Protein AF-A0A0G1LVA5-F1 (afdb_monomer_lite)

pLDDT: mean 71.62, std 15.78, range [38.12, 91.31]

Secondary structure (DSSP, 8-state):
----EEEHHHHHHHHT--HHHHHHHHHTTSS--EEPTTT--EEEEHHHHHHHHSS----SSHHHHTSSSS--------S------S--HHHHHHHHHHHHHHHHHHHHHHH-----HHHHHHHHHHHHHHHHHHHHTT-----

Radius of gyration: 26.74 Å; chains: 1; bounding box: 54×27×77 Å

Sequence (143 aa):
MSNKIYNVKQAAKILGLSTNTTYKYLNEGRIKAARGDIRGTFIIPAKSLETFLGSKLPDDTLIESELSNHDEASFKDSAIVIDTSSPTLATKVTRILITISLLIIIADIVLTQNFSPIAQLARITLIAILLLISYQFGGFIKR

Structure (mmCIF, N/CA/C/O backbone):
data_AF-A0A0G1LVA5-F1
#
_entry.id   AF-A0A0G1LVA5-F1
#
loop_
_atom_site.group_PDB
_atom_site.id
_atom_site.type_symbol
_atom_site.label_atom_id
_atom_site.label_alt_id
_atom_site.label_comp_id
_atom_site.label_asym_id
_atom_site.label_entity_id
_atom_site.label_seq_id
_atom_site.pdbx_PDB_ins_code
_atom_site.Cartn_x
_atom_site.Cartn_y
_atom_site.Cartn_z
_atom_site.occupancy
_atom_site.B_iso_or_equiv
_atom_site.auth_seq_id
_atom_site.auth_comp_id
_atom_site.auth_asym_id
_atom_site.auth_atom_id
_atom_site.pdbx_PDB_model_num
ATOM 1 N N . MET A 1 1 ? 9.329 -18.091 -27.179 1.00 49.81 1 MET A N 1
ATOM 2 C CA . MET A 1 1 ? 9.323 -16.617 -27.068 1.00 49.81 1 MET A CA 1
ATOM 3 C C . MET A 1 1 ? 9.326 -16.287 -25.594 1.00 49.81 1 MET A C 1
ATOM 5 O O . MET A 1 1 ? 8.392 -16.675 -24.901 1.00 49.81 1 MET A O 1
ATOM 9 N N . SER A 1 2 ? 10.410 -15.700 -25.101 1.00 54.28 2 SER A N 1
ATOM 10 C CA . SER A 1 2 ? 10.558 -15.367 -23.690 1.00 54.28 2 SER A CA 1
ATOM 11 C C . SER A 1 2 ? 9.529 -14.284 -23.325 1.00 54.28 2 SER A C 1
ATOM 13 O O . SER A 1 2 ? 9.500 -13.206 -23.914 1.00 54.28 2 SER A O 1
ATOM 15 N N . ASN A 1 3 ? 8.623 -14.572 -22.382 1.00 68.44 3 ASN A N 1
ATOM 16 C CA . ASN A 1 3 ? 7.635 -13.597 -21.897 1.00 68.44 3 ASN A CA 1
ATOM 17 C C . ASN A 1 3 ? 8.287 -12.661 -20.865 1.00 68.44 3 ASN A C 1
ATOM 19 O O . ASN A 1 3 ? 7.829 -12.538 -19.730 1.00 68.44 3 ASN A O 1
ATOM 23 N N . LYS A 1 4 ? 9.436 -12.088 -21.240 1.00 80.50 4 LYS A N 1
ATOM 24 C CA . LYS A 1 4 ? 10.205 -11.178 -20.396 1.00 80.50 4 LYS A CA 1
ATOM 25 C C . LYS A 1 4 ? 9.548 -9.804 -20.422 1.00 80.50 4 LYS A C 1
ATOM 27 O O . LYS A 1 4 ? 9.076 -9.324 -21.457 1.00 80.50 4 LYS A O 1
ATOM 32 N N . ILE A 1 5 ? 9.519 -9.187 -19.252 1.00 85.50 5 ILE A N 1
ATOM 33 C CA . ILE A 1 5 ? 8.902 -7.894 -19.008 1.00 85.50 5 ILE A CA 1
ATOM 34 C C . ILE A 1 5 ? 9.979 -6.971 -18.451 1.00 85.50 5 ILE A C 1
ATOM 36 O O . ILE A 1 5 ? 10.723 -7.361 -17.554 1.00 85.50 5 ILE A O 1
ATOM 40 N N . TYR A 1 6 ? 10.037 -5.751 -18.974 1.00 85.56 6 TYR A N 1
ATOM 41 C CA . TYR A 1 6 ? 11.035 -4.756 -18.610 1.00 85.56 6 TYR A CA 1
ATOM 42 C C . TYR A 1 6 ? 10.382 -3.508 -18.017 1.00 85.56 6 TYR A C 1
ATOM 44 O O . TYR A 1 6 ? 9.315 -3.065 -18.455 1.00 85.56 6 TYR A O 1
ATOM 52 N N . ASN A 1 7 ? 11.063 -2.910 -17.040 1.00 88.88 7 ASN A N 1
ATOM 53 C CA . ASN A 1 7 ? 10.771 -1.557 -16.566 1.00 88.88 7 ASN A CA 1
ATOM 54 C C . ASN A 1 7 ? 11.401 -0.516 -17.515 1.00 88.88 7 ASN A C 1
ATOM 56 O O . ASN A 1 7 ? 12.338 -0.815 -18.255 1.00 88.88 7 ASN A O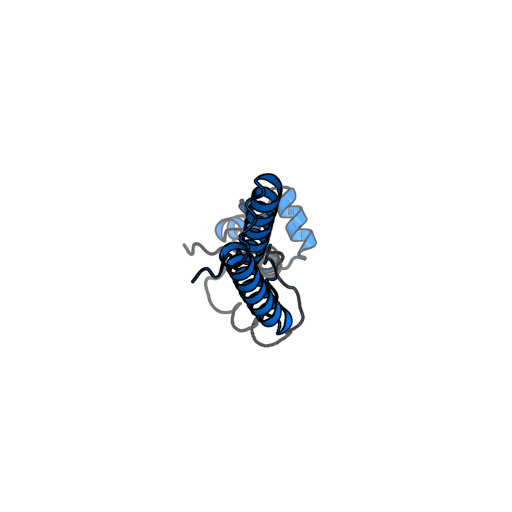 1
ATOM 60 N N . VAL A 1 8 ? 10.951 0.736 -17.445 1.00 88.25 8 VAL A N 1
ATOM 61 C CA . VAL A 1 8 ? 11.444 1.875 -18.237 1.00 88.25 8 VAL A CA 1
ATOM 62 C C . VAL A 1 8 ? 12.962 2.019 -18.162 1.00 88.25 8 VAL A C 1
ATOM 64 O O . VAL A 1 8 ? 13.595 2.254 -19.183 1.00 88.25 8 VAL A O 1
ATOM 67 N N . LYS A 1 9 ? 13.569 1.838 -16.981 1.00 88.00 9 LYS A N 1
ATOM 68 C CA . LYS A 1 9 ? 15.033 1.903 -16.824 1.00 88.00 9 LYS A CA 1
ATOM 69 C C . LYS A 1 9 ? 15.755 0.809 -17.614 1.00 88.00 9 LYS A C 1
ATOM 71 O O . LYS A 1 9 ? 16.758 1.078 -18.265 1.00 88.00 9 LYS A O 1
ATOM 76 N N . GLN A 1 10 ? 15.231 -0.413 -17.571 1.00 86.44 10 GLN A N 1
ATOM 77 C CA . GLN A 1 10 ? 15.807 -1.552 -18.284 1.00 86.44 10 GLN A CA 1
ATOM 78 C C . GLN A 1 10 ? 15.613 -1.397 -19.794 1.00 86.44 10 GLN A C 1
ATOM 80 O O . GLN A 1 10 ? 16.558 -1.570 -20.554 1.00 86.44 10 GLN A O 1
ATOM 85 N N . ALA A 1 11 ? 14.419 -0.982 -20.222 1.00 86.62 11 ALA A N 1
ATOM 86 C CA . ALA A 1 11 ? 14.133 -0.674 -21.616 1.00 86.62 11 ALA A CA 1
ATOM 87 C C . ALA A 1 11 ? 15.030 0.450 -22.155 1.00 86.62 11 ALA A C 1
ATOM 89 O O . ALA A 1 11 ? 15.578 0.314 -23.240 1.00 86.62 11 ALA A O 1
ATOM 90 N N . ALA A 1 12 ? 15.242 1.521 -21.386 1.00 88.62 12 ALA A N 1
ATOM 91 C CA . ALA A 1 12 ? 16.134 2.616 -21.761 1.00 88.62 12 ALA A CA 1
ATOM 92 C C . ALA A 1 12 ? 17.572 2.125 -22.001 1.00 88.62 12 ALA A C 1
ATOM 94 O O . ALA A 1 12 ? 18.178 2.475 -23.012 1.00 88.62 12 ALA A O 1
ATOM 95 N N . LYS A 1 13 ? 18.078 1.245 -21.123 1.00 87.88 13 LYS A N 1
ATOM 96 C CA . LYS A 1 13 ? 19.404 0.624 -21.266 1.00 87.88 13 LYS A CA 1
ATOM 97 C C . LYS A 1 13 ? 19.495 -0.243 -22.525 1.00 87.88 13 LYS A C 1
ATOM 99 O O . LYS A 1 13 ? 20.464 -0.125 -23.263 1.00 87.88 13 LYS A O 1
ATOM 104 N N . ILE A 1 14 ? 18.476 -1.061 -22.795 1.00 85.06 14 ILE A N 1
ATOM 105 C CA . ILE A 1 14 ? 18.409 -1.915 -23.995 1.00 85.06 14 ILE A CA 1
ATOM 106 C C . ILE A 1 14 ? 18.359 -1.074 -25.278 1.00 85.06 14 ILE A C 1
ATOM 108 O O . ILE A 1 14 ? 18.988 -1.418 -26.272 1.00 85.06 14 ILE A O 1
ATOM 112 N N . LEU A 1 15 ? 17.613 0.030 -25.257 1.00 84.56 15 LEU A N 1
ATOM 113 C CA . LEU A 1 15 ? 17.449 0.919 -26.406 1.00 84.56 15 LEU A CA 1
ATOM 114 C C . LEU A 1 15 ? 18.636 1.876 -26.607 1.00 84.56 15 LEU A C 1
ATOM 116 O O . LEU A 1 15 ? 18.686 2.553 -27.630 1.00 84.56 15 LEU A O 1
ATOM 120 N N . GLY A 1 16 ? 19.558 1.979 -25.642 1.00 86.38 16 GLY A N 1
ATOM 121 C CA . GLY A 1 16 ? 20.644 2.964 -25.667 1.00 86.38 16 GLY A CA 1
ATOM 122 C C . GLY A 1 16 ? 20.156 4.413 -25.529 1.00 86.38 16 GLY A C 1
ATOM 123 O O . GLY A 1 16 ? 20.781 5.334 -26.049 1.00 86.38 16 GLY A O 1
ATOM 124 N N . LEU A 1 17 ? 19.019 4.628 -24.862 1.00 87.00 17 LEU A N 1
ATOM 125 C CA . LEU A 1 17 ? 18.369 5.933 -24.717 1.00 87.00 17 LEU A CA 1
ATOM 126 C C . LEU A 1 17 ? 18.340 6.383 -23.255 1.00 87.00 17 LEU A C 1
ATOM 128 O O . LEU A 1 17 ? 18.429 5.582 -22.327 1.00 87.00 17 LEU A O 1
ATOM 132 N N . SER A 1 18 ? 18.122 7.682 -23.031 1.00 89.25 18 SER A N 1
ATOM 133 C CA . SER A 1 18 ? 17.814 8.172 -21.686 1.00 89.25 18 SER A CA 1
ATOM 134 C C . SER A 1 18 ? 16.431 7.686 -21.226 1.00 89.25 18 SER A C 1
ATOM 136 O O . SER A 1 18 ? 15.515 7.462 -22.029 1.00 89.25 18 SER A O 1
ATOM 138 N N . THR A 1 19 ? 16.239 7.574 -19.911 1.00 89.69 19 THR A N 1
ATOM 139 C CA . THR A 1 19 ? 14.933 7.234 -19.320 1.00 89.69 19 THR A CA 1
ATOM 140 C C . THR A 1 19 ? 13.855 8.247 -19.703 1.00 89.69 19 THR A C 1
ATOM 142 O O . THR A 1 19 ? 12.730 7.855 -19.999 1.00 89.69 19 THR A O 1
ATOM 145 N N . ASN A 1 20 ? 14.200 9.535 -19.782 1.00 90.88 20 ASN A N 1
ATOM 146 C CA . ASN A 1 20 ? 13.281 10.602 -20.178 1.00 90.88 20 ASN A CA 1
ATOM 147 C C . ASN A 1 20 ? 12.827 10.454 -21.642 1.00 90.88 20 ASN A C 1
ATOM 149 O O . ASN A 1 20 ? 11.636 10.510 -21.948 1.00 90.88 20 ASN A O 1
ATOM 153 N N . THR A 1 21 ? 13.763 10.151 -22.546 1.00 88.88 21 THR A N 1
ATOM 154 C CA . THR A 1 21 ? 13.448 9.853 -23.953 1.00 88.88 21 THR A CA 1
ATOM 155 C C . THR A 1 21 ? 12.547 8.623 -24.070 1.00 88.88 21 THR A C 1
ATOM 157 O O . THR A 1 21 ? 11.600 8.611 -24.854 1.00 88.88 21 THR A O 1
ATOM 160 N N . THR A 1 22 ? 12.792 7.612 -23.236 1.00 89.00 22 THR A N 1
ATOM 161 C CA . THR A 1 22 ? 11.973 6.395 -23.196 1.00 89.00 22 THR A CA 1
ATOM 162 C C . THR A 1 22 ? 10.544 6.706 -22.735 1.00 89.00 22 THR A C 1
ATOM 164 O O . THR A 1 22 ? 9.594 6.276 -23.384 1.00 89.00 22 THR A O 1
ATOM 167 N N . TYR A 1 23 ? 10.360 7.528 -21.693 1.00 90.38 23 TYR A N 1
ATOM 168 C CA . TYR A 1 23 ? 9.031 8.008 -21.282 1.00 90.38 23 TYR A CA 1
ATOM 169 C C . TYR A 1 23 ? 8.306 8.759 -22.396 1.00 90.38 23 TYR A C 1
ATOM 171 O O . TYR A 1 23 ? 7.111 8.549 -22.594 1.00 90.38 23 TYR A O 1
ATOM 179 N N . LYS A 1 24 ? 9.019 9.602 -23.150 1.00 91.31 24 LYS A N 1
ATOM 180 C CA . LYS A 1 24 ? 8.442 10.318 -24.290 1.00 91.31 24 LYS A CA 1
ATOM 181 C C . LYS A 1 24 ? 7.897 9.349 -25.344 1.00 91.31 24 LYS A C 1
ATOM 183 O O . LYS A 1 24 ? 6.747 9.482 -25.744 1.00 91.31 24 LYS A O 1
ATOM 188 N N . TYR A 1 25 ? 8.661 8.326 -25.726 1.00 89.50 25 TYR A N 1
ATOM 189 C CA . TYR A 1 25 ? 8.209 7.329 -26.707 1.00 89.50 25 TYR A CA 1
ATOM 190 C C . TYR A 1 25 ? 7.070 6.434 -26.214 1.00 89.50 25 TYR A C 1
ATOM 192 O O . TYR A 1 25 ? 6.234 6.017 -27.018 1.00 89.50 25 TYR A O 1
ATOM 200 N N . LEU A 1 26 ? 7.005 6.169 -24.910 1.00 88.44 26 LEU A N 1
ATOM 201 C CA . LEU A 1 26 ? 5.889 5.453 -24.292 1.00 88.44 26 LEU A CA 1
ATOM 202 C C . LEU A 1 26 ? 4.613 6.305 -24.278 1.00 88.44 26 LEU A C 1
ATOM 204 O O . LEU A 1 26 ? 3.549 5.816 -24.647 1.00 88.44 26 LEU A O 1
ATOM 208 N N . ASN A 1 27 ? 4.722 7.585 -23.914 1.00 88.00 27 ASN A N 1
ATOM 209 C CA . ASN A 1 27 ? 3.594 8.521 -23.898 1.00 88.00 27 ASN A CA 1
ATOM 210 C C . ASN A 1 27 ? 3.063 8.819 -25.309 1.00 88.00 27 ASN A C 1
ATOM 212 O O . ASN A 1 27 ? 1.859 8.958 -25.491 1.00 88.00 27 ASN A O 1
ATOM 216 N N . GLU A 1 28 ? 3.946 8.880 -26.309 1.00 88.69 28 GLU A N 1
ATOM 217 C CA . GLU A 1 28 ? 3.581 9.026 -27.727 1.00 88.69 28 GLU A CA 1
ATOM 218 C C . GLU A 1 28 ? 3.021 7.730 -28.345 1.00 88.69 28 GLU A C 1
ATOM 220 O O . GLU A 1 28 ? 2.617 7.727 -29.505 1.00 88.69 28 GLU A O 1
ATOM 225 N N . GLY A 1 29 ? 3.018 6.612 -27.608 1.00 84.12 29 GLY A N 1
ATOM 226 C CA . GLY A 1 29 ? 2.508 5.324 -28.084 1.00 84.12 29 GLY A CA 1
ATOM 227 C C . GLY A 1 29 ? 3.387 4.630 -29.130 1.00 84.12 29 GLY A C 1
ATOM 228 O O . GLY A 1 29 ? 2.965 3.632 -29.713 1.00 84.12 29 GLY A O 1
ATOM 229 N N . ARG A 1 30 ? 4.61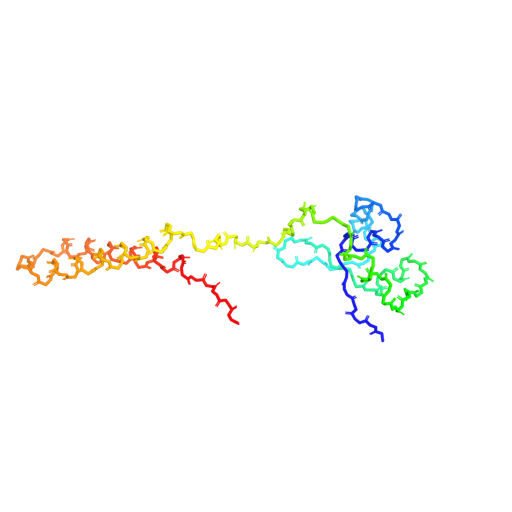7 5.114 -29.358 1.00 85.38 30 ARG A N 1
ATOM 230 C CA . ARG A 1 30 ? 5.580 4.489 -30.286 1.00 85.38 30 ARG A CA 1
ATOM 231 C C . ARG A 1 30 ? 6.054 3.127 -29.784 1.00 85.38 30 ARG A C 1
ATOM 233 O O . ARG A 1 30 ? 6.318 2.233 -30.581 1.00 85.38 30 ARG A O 1
ATOM 240 N N . ILE A 1 31 ? 6.144 2.972 -28.463 1.00 87.38 31 ILE A N 1
ATOM 241 C CA . ILE A 1 31 ? 6.438 1.702 -27.798 1.00 87.38 31 ILE A CA 1
ATOM 242 C C . ILE A 1 31 ? 5.178 1.270 -27.052 1.00 87.38 31 ILE A C 1
ATOM 244 O O . ILE A 1 31 ? 4.702 1.972 -26.160 1.00 87.38 31 ILE A O 1
ATOM 248 N N . LYS A 1 32 ? 4.635 0.100 -27.402 1.00 85.56 32 LYS A N 1
ATOM 249 C CA . LYS A 1 32 ? 3.451 -0.445 -26.729 1.00 85.56 32 LYS A CA 1
ATOM 250 C C . LYS A 1 32 ? 3.820 -0.910 -25.324 1.00 85.56 32 LYS A C 1
ATOM 252 O O . LYS A 1 32 ? 4.606 -1.843 -25.167 1.00 85.56 32 LYS A O 1
ATOM 257 N N . ALA A 1 33 ? 3.216 -0.305 -24.315 1.00 86.25 33 ALA A N 1
ATOM 258 C CA . ALA A 1 33 ? 3.407 -0.679 -22.924 1.00 86.25 33 ALA A CA 1
ATOM 259 C C . ALA A 1 33 ? 2.067 -0.744 -22.200 1.00 86.25 33 ALA A C 1
ATOM 261 O O . ALA A 1 33 ? 1.136 -0.005 -22.522 1.00 86.25 33 ALA A O 1
ATOM 262 N N . ALA A 1 34 ? 1.981 -1.633 -21.217 1.00 83.44 34 ALA A N 1
ATOM 263 C CA . ALA A 1 34 ? 0.861 -1.668 -20.295 1.00 83.44 34 ALA A CA 1
ATOM 264 C C . ALA A 1 34 ? 1.170 -0.742 -19.122 1.00 83.44 34 ALA A C 1
ATOM 266 O O . ALA A 1 34 ? 2.289 -0.718 -18.608 1.00 83.44 34 ALA A O 1
ATOM 267 N N . ARG A 1 35 ? 0.182 0.035 -18.692 1.00 79.81 35 ARG A N 1
ATOM 268 C CA . ARG A 1 35 ? 0.308 0.848 -17.490 1.00 79.81 35 ARG A CA 1
ATOM 269 C C . ARG A 1 35 ? -0.102 -0.017 -16.297 1.00 79.81 35 ARG A C 1
ATOM 271 O O . ARG A 1 35 ? -1.226 -0.500 -16.252 1.00 79.81 35 ARG A O 1
ATOM 278 N N . GLY A 1 36 ? 0.828 -0.261 -15.378 1.00 71.50 36 GLY A N 1
ATOM 279 C CA . GLY A 1 36 ? 0.582 -1.080 -14.194 1.00 71.50 36 GLY A CA 1
ATOM 280 C C . GLY A 1 36 ? -0.408 -0.415 -13.237 1.00 71.50 36 GLY A C 1
ATOM 281 O O . GLY A 1 36 ? -0.322 0.790 -12.987 1.00 71.50 36 GLY A O 1
ATOM 282 N N . ASP A 1 37 ? -1.298 -1.228 -12.670 1.00 56.44 37 ASP A N 1
ATOM 283 C CA . ASP A 1 37 ? -2.438 -0.814 -11.835 1.00 56.44 37 ASP A CA 1
ATOM 284 C C . ASP A 1 37 ? -2.029 -0.014 -10.585 1.00 56.44 37 ASP A C 1
ATOM 286 O O . ASP A 1 37 ? -2.758 0.837 -10.089 1.00 56.44 37 ASP A O 1
ATOM 290 N N . ILE A 1 38 ? -0.822 -0.260 -10.069 1.00 54.38 38 ILE A N 1
ATOM 291 C CA . ILE A 1 38 ? -0.466 0.140 -8.702 1.00 54.38 38 ILE A CA 1
ATOM 292 C C . ILE A 1 38 ? 0.155 1.546 -8.644 1.00 54.38 38 ILE A C 1
ATOM 294 O O . ILE A 1 38 ? 0.162 2.154 -7.579 1.00 54.38 38 ILE A O 1
ATOM 298 N N . ARG A 1 39 ? 0.664 2.102 -9.755 1.00 56.88 39 ARG A N 1
ATOM 299 C CA . ARG A 1 39 ? 1.266 3.459 -9.770 1.00 56.88 39 ARG A CA 1
ATOM 300 C C . ARG A 1 39 ? 1.399 4.113 -11.146 1.00 56.88 39 ARG A C 1
ATOM 302 O O . ARG A 1 39 ? 2.071 5.131 -11.287 1.00 56.88 39 ARG A O 1
ATOM 309 N N . GLY A 1 40 ? 0.796 3.535 -12.180 1.00 63.81 40 GLY A N 1
ATOM 310 C CA . GLY A 1 40 ? 0.951 4.051 -13.533 1.00 63.81 40 GLY A CA 1
ATOM 311 C C . GLY A 1 40 ? 2.323 3.770 -14.163 1.00 63.81 40 GLY A C 1
ATOM 312 O O . GLY A 1 40 ? 2.650 4.354 -15.196 1.00 63.81 40 GLY A O 1
ATOM 313 N N . THR A 1 41 ? 3.123 2.885 -13.560 1.00 76.50 41 THR A N 1
ATOM 314 C CA . THR A 1 41 ? 4.435 2.481 -14.079 1.00 76.50 41 THR A CA 1
ATOM 315 C C . THR A 1 41 ? 4.271 1.763 -15.414 1.00 76.50 41 THR A C 1
ATOM 317 O O . THR A 1 41 ? 3.424 0.879 -15.548 1.00 76.50 41 THR A O 1
ATOM 320 N N . PHE A 1 42 ? 5.081 2.132 -16.405 1.00 82.94 42 PHE A N 1
ATOM 321 C CA . PHE A 1 42 ? 5.072 1.466 -17.702 1.00 82.94 42 PHE A CA 1
ATOM 322 C C . PHE A 1 42 ? 5.760 0.106 -17.616 1.00 82.94 42 PHE A C 1
ATOM 324 O O . PHE A 1 42 ? 6.933 -0.001 -17.261 1.00 82.94 42 PHE A O 1
ATOM 331 N N . ILE A 1 43 ? 5.003 -0.918 -17.978 1.00 86.00 43 ILE A N 1
ATOM 332 C CA . ILE A 1 43 ? 5.423 -2.304 -18.082 1.00 86.00 43 ILE A CA 1
ATOM 333 C C . ILE A 1 43 ? 5.565 -2.615 -19.570 1.00 86.00 43 ILE A C 1
ATOM 335 O O . ILE A 1 43 ? 4.589 -2.555 -20.325 1.00 86.00 43 ILE A O 1
ATOM 339 N N . ILE A 1 44 ? 6.790 -2.909 -20.001 1.00 87.88 44 ILE A N 1
ATOM 340 C CA . ILE A 1 44 ? 7.129 -3.023 -21.420 1.00 87.88 44 ILE A CA 1
ATOM 341 C C . ILE A 1 44 ? 7.464 -4.487 -21.723 1.00 87.88 44 ILE A C 1
ATOM 343 O O . ILE A 1 44 ? 8.477 -4.992 -21.234 1.00 87.88 44 ILE A O 1
ATOM 347 N N . PRO A 1 45 ? 6.642 -5.202 -22.507 1.00 88.19 45 PRO A N 1
ATOM 348 C CA . PRO A 1 45 ? 6.956 -6.573 -22.887 1.00 88.19 45 PRO A CA 1
ATOM 349 C C . PRO A 1 45 ? 8.088 -6.596 -23.922 1.00 88.19 45 PRO A C 1
ATOM 351 O O . PRO A 1 45 ? 8.173 -5.707 -24.774 1.00 88.19 45 PRO A O 1
ATOM 354 N N . ALA A 1 46 ? 8.916 -7.644 -23.895 1.00 84.25 46 ALA A N 1
ATOM 355 C CA . ALA A 1 46 ? 10.035 -7.832 -24.827 1.00 84.25 46 ALA A CA 1
ATOM 356 C C . ALA A 1 46 ? 9.618 -7.641 -26.296 1.00 84.25 46 ALA A C 1
ATOM 358 O O . ALA A 1 46 ? 10.247 -6.885 -27.032 1.00 84.25 46 ALA A O 1
ATOM 359 N N . LYS A 1 47 ? 8.469 -8.210 -26.683 1.00 85.06 47 LYS A N 1
ATOM 360 C CA . LYS A 1 47 ? 7.890 -8.097 -28.032 1.00 85.06 47 LYS A CA 1
ATOM 361 C C . LYS A 1 47 ? 7.710 -6.648 -28.505 1.00 85.06 47 LYS A C 1
ATOM 363 O O . LYS A 1 47 ? 7.856 -6.361 -29.692 1.00 85.06 47 LYS A O 1
ATOM 368 N N . SER A 1 48 ? 7.379 -5.726 -27.601 1.00 83.69 48 SER A N 1
ATOM 369 C CA . SER A 1 48 ? 7.214 -4.309 -27.944 1.00 83.69 48 SER A CA 1
ATOM 370 C C . SER A 1 48 ? 8.544 -3.619 -28.221 1.00 83.69 48 SER A C 1
ATOM 372 O O . SER A 1 48 ? 8.599 -2.757 -29.094 1.00 83.69 48 SER A O 1
ATOM 374 N N . LEU A 1 49 ? 9.605 -4.002 -27.504 1.00 83.56 49 LEU A N 1
ATOM 375 C CA . LEU A 1 49 ? 10.957 -3.503 -27.756 1.00 83.56 49 LEU A CA 1
ATOM 376 C C . LEU A 1 49 ? 11.500 -4.049 -29.077 1.00 83.56 49 LEU A C 1
ATOM 378 O O . LEU A 1 49 ? 12.023 -3.275 -29.869 1.00 83.56 49 LEU A O 1
ATOM 382 N N . GLU A 1 50 ? 11.288 -5.335 -29.362 1.00 84.12 50 GLU A N 1
ATOM 383 C CA . GLU A 1 50 ? 11.654 -5.947 -30.651 1.00 84.12 50 GLU A CA 1
ATOM 384 C C . GLU A 1 50 ? 10.948 -5.263 -31.823 1.00 84.12 50 GLU A C 1
ATOM 386 O O . GLU A 1 50 ? 11.566 -4.951 -32.836 1.00 84.12 50 GLU A O 1
ATOM 391 N N . THR A 1 51 ? 9.650 -4.973 -31.672 1.00 85.62 51 THR A N 1
ATOM 392 C CA . THR A 1 51 ? 8.868 -4.270 -32.702 1.00 85.62 51 THR A CA 1
ATOM 393 C C . THR A 1 51 ? 9.412 -2.861 -32.955 1.00 85.62 51 THR A C 1
ATOM 395 O O . THR A 1 51 ? 9.392 -2.394 -34.089 1.00 85.62 51 THR A O 1
ATOM 398 N N . PHE A 1 52 ? 9.898 -2.184 -31.913 1.00 83.56 52 PHE A N 1
ATOM 399 C CA . PHE A 1 52 ? 10.469 -0.842 -32.023 1.00 83.56 52 PHE A CA 1
ATOM 400 C C . PHE A 1 52 ? 11.891 -0.848 -32.608 1.00 83.56 52 PHE A C 1
ATOM 402 O O . PHE A 1 52 ? 12.228 0.033 -33.393 1.00 83.56 52 PHE A O 1
ATOM 409 N N . LEU A 1 53 ? 12.712 -1.841 -32.253 1.00 83.69 53 LEU A N 1
ATOM 410 C CA . LEU A 1 53 ? 14.086 -2.006 -32.743 1.00 83.69 53 LEU A CA 1
ATOM 411 C C . LEU A 1 53 ? 14.156 -2.620 -34.151 1.00 83.69 53 LEU A C 1
ATOM 413 O O . LEU A 1 53 ? 15.161 -2.459 -34.838 1.00 83.69 53 LEU A O 1
ATOM 417 N N . GLY A 1 54 ? 13.119 -3.343 -34.582 1.00 81.06 54 GLY A N 1
ATOM 418 C CA . GLY A 1 54 ? 13.109 -4.073 -35.855 1.00 81.06 54 GLY A CA 1
ATOM 419 C C . GLY A 1 54 ? 14.021 -5.307 -35.870 1.00 81.06 54 GLY A C 1
ATOM 420 O O . GLY A 1 54 ? 14.190 -5.936 -36.913 1.00 81.06 54 GLY A O 1
ATOM 421 N N . SER A 1 55 ? 14.598 -5.670 -34.725 1.00 78.75 55 SER A N 1
ATOM 422 C CA . SER A 1 55 ? 15.491 -6.812 -34.538 1.00 78.75 55 SER A CA 1
ATOM 423 C C . SER A 1 55 ? 15.082 -7.610 -33.300 1.00 78.75 55 SER A C 1
ATOM 425 O O . SER A 1 55 ? 14.439 -7.095 -32.382 1.00 78.75 55 SER A O 1
ATOM 427 N N . LYS A 1 56 ? 15.424 -8.904 -33.283 1.00 73.94 56 LYS A N 1
ATOM 428 C CA . LYS A 1 56 ? 15.218 -9.741 -32.095 1.00 73.94 56 LYS A CA 1
ATOM 429 C C . LYS A 1 56 ? 16.206 -9.310 -31.019 1.00 73.94 56 LYS A C 1
ATOM 431 O O . LYS A 1 56 ? 17.392 -9.158 -31.317 1.00 73.94 56 LYS A O 1
ATOM 436 N N . LEU A 1 57 ? 15.725 -9.129 -29.789 1.00 71.44 57 LEU A N 1
ATOM 437 C CA . LEU A 1 57 ? 16.629 -8.919 -28.664 1.00 71.44 57 LEU A CA 1
ATOM 438 C C . LEU A 1 57 ? 17.479 -10.189 -28.500 1.00 71.44 57 LEU A C 1
ATOM 440 O O . LEU A 1 57 ? 16.941 -11.291 -28.643 1.00 71.44 57 LEU A O 1
ATOM 444 N N . PRO A 1 58 ? 18.784 -10.068 -28.209 1.00 69.25 58 PRO A N 1
ATOM 445 C CA . PRO A 1 58 ? 19.573 -11.227 -27.834 1.00 69.25 58 PRO A CA 1
ATOM 446 C C . PRO A 1 58 ? 18.962 -11.841 -26.568 1.00 69.25 58 PRO A C 1
ATOM 448 O O . PRO A 1 58 ? 18.961 -11.235 -25.493 1.00 69.25 58 PRO A O 1
ATOM 451 N N . ASP A 1 59 ? 18.396 -13.040 -26.710 1.00 65.81 59 ASP A N 1
ATOM 452 C CA . ASP A 1 59 ? 18.202 -13.938 -25.583 1.00 65.81 59 ASP A CA 1
ATOM 453 C C . ASP A 1 59 ? 19.614 -14.341 -25.158 1.00 65.81 59 ASP A C 1
ATOM 455 O O . ASP A 1 59 ? 20.259 -15.099 -25.869 1.00 65.81 59 ASP A O 1
ATOM 459 N N . ASP A 1 60 ? 20.145 -13.718 -24.104 1.00 56.44 60 ASP A N 1
ATOM 460 C CA . ASP A 1 60 ? 20.837 -14.416 -23.014 1.00 56.44 60 ASP A CA 1
ATOM 461 C C . ASP A 1 60 ? 21.765 -13.505 -22.194 1.00 56.44 60 ASP A C 1
ATOM 463 O O . ASP A 1 60 ? 22.507 -12.673 -22.712 1.00 56.44 60 ASP A O 1
ATOM 467 N N . THR A 1 61 ? 21.646 -13.691 -20.873 1.00 51.84 61 THR A N 1
ATOM 468 C CA . THR A 1 61 ? 22.700 -13.759 -19.835 1.00 51.84 61 THR A CA 1
ATOM 469 C C . THR A 1 61 ? 23.734 -12.640 -19.648 1.00 51.84 61 THR A C 1
ATOM 471 O O . THR A 1 61 ? 24.320 -12.577 -18.572 1.00 51.84 61 THR A O 1
ATOM 474 N N . LEU A 1 62 ? 23.925 -11.702 -20.576 1.00 51.84 62 LEU A N 1
ATOM 475 C CA . LEU A 1 62 ? 24.971 -10.670 -20.466 1.00 51.84 62 LEU A CA 1
ATOM 476 C C . LEU A 1 62 ? 24.542 -9.408 -19.705 1.00 51.84 62 LEU A C 1
ATOM 478 O O . LEU A 1 62 ? 25.383 -8.616 -19.292 1.00 51.84 62 LEU A O 1
ATOM 482 N N . ILE A 1 63 ? 23.239 -9.206 -19.488 1.00 54.44 63 ILE A N 1
ATOM 483 C CA . ILE A 1 63 ? 22.745 -8.022 -18.762 1.00 54.44 63 ILE A CA 1
ATOM 484 C C . ILE A 1 63 ? 22.747 -8.259 -17.243 1.00 54.44 63 ILE A C 1
ATOM 486 O O . ILE A 1 63 ? 22.826 -7.295 -16.488 1.00 54.44 63 ILE A O 1
ATOM 490 N N . GLU A 1 64 ? 22.715 -9.514 -16.784 1.00 51.72 64 GLU A N 1
ATOM 491 C CA . GLU A 1 64 ? 22.766 -9.851 -15.352 1.00 51.72 64 GLU A CA 1
ATOM 492 C C . GLU A 1 64 ? 24.197 -9.812 -14.787 1.00 51.72 64 GLU A C 1
ATOM 494 O O . GLU A 1 64 ? 24.378 -9.414 -13.639 1.00 51.72 64 GLU A O 1
ATOM 499 N N . SER A 1 65 ? 25.224 -10.132 -15.586 1.00 46.97 65 SER A N 1
ATOM 500 C CA . SER A 1 65 ? 26.624 -10.192 -15.126 1.00 46.97 65 SER A CA 1
ATOM 501 C C . SER A 1 65 ? 27.322 -8.833 -14.988 1.00 46.97 65 SER A C 1
ATOM 503 O O . SER A 1 65 ? 28.281 -8.725 -14.232 1.00 46.97 65 SER A O 1
ATOM 505 N N . GLU A 1 66 ? 26.843 -7.785 -15.665 1.00 47.88 66 GLU A N 1
ATOM 506 C CA . GLU A 1 66 ? 27.326 -6.403 -15.470 1.00 47.88 66 GLU A CA 1
ATOM 507 C C . GLU A 1 66 ? 26.437 -5.582 -14.519 1.00 47.88 66 GLU A C 1
ATOM 509 O O . GLU A 1 66 ? 26.702 -4.406 -14.275 1.00 47.88 66 GLU A O 1
ATOM 514 N N . LEU A 1 67 ? 25.366 -6.174 -13.978 1.00 50.81 67 LEU A N 1
ATOM 515 C CA . LEU A 1 67 ? 24.458 -5.505 -13.039 1.00 50.81 67 LEU A CA 1
ATOM 516 C C . LEU A 1 67 ? 24.871 -5.664 -11.568 1.00 50.81 67 LEU A C 1
ATOM 518 O O . LEU A 1 67 ? 24.267 -5.030 -10.708 1.00 50.81 67 LEU A O 1
ATOM 522 N N . SER A 1 68 ? 25.854 -6.517 -11.271 1.00 47.16 68 SER A N 1
ATOM 523 C CA . SER A 1 68 ? 26.184 -6.939 -9.905 1.00 47.16 68 SER A CA 1
ATOM 524 C C . SER A 1 68 ? 27.396 -6.245 -9.276 1.00 47.16 68 SER A C 1
ATOM 526 O O . SER A 1 68 ? 27.601 -6.428 -8.082 1.00 47.16 68 SER A O 1
ATOM 528 N N . ASN A 1 69 ? 28.178 -5.445 -10.018 1.00 46.06 69 ASN A N 1
ATOM 529 C CA . ASN A 1 69 ? 29.482 -4.969 -9.523 1.00 46.06 69 ASN A CA 1
ATOM 530 C C . ASN A 1 69 ? 29.738 -3.455 -9.523 1.00 46.06 69 ASN A C 1
ATOM 532 O O . ASN A 1 69 ? 30.851 -3.061 -9.194 1.00 46.06 69 ASN A O 1
ATOM 536 N N . HIS A 1 70 ? 28.765 -2.584 -9.796 1.00 41.59 70 HIS A N 1
ATOM 537 C CA . HIS A 1 70 ? 28.940 -1.169 -9.448 1.00 41.59 70 HIS A CA 1
ATOM 538 C C . HIS A 1 70 ? 27.607 -0.465 -9.171 1.00 41.59 70 HIS A C 1
ATOM 540 O O . HIS A 1 70 ? 26.694 -0.491 -9.991 1.00 41.59 70 HIS A O 1
ATOM 546 N N . ASP A 1 71 ? 27.571 0.184 -8.005 1.00 38.56 71 ASP A N 1
ATOM 547 C CA . ASP A 1 71 ? 26.577 1.130 -7.490 1.00 38.56 71 ASP A CA 1
ATOM 548 C C . ASP A 1 71 ? 25.383 0.551 -6.711 1.00 38.56 71 ASP A C 1
ATOM 550 O O . ASP A 1 71 ? 24.210 0.665 -7.074 1.00 38.56 71 ASP A O 1
ATOM 554 N N . GLU A 1 72 ? 25.701 0.089 -5.497 1.00 40.53 72 GLU A N 1
ATOM 555 C CA . GLU A 1 72 ? 24.882 0.337 -4.306 1.00 40.53 72 GLU A CA 1
ATOM 556 C C . GLU A 1 72 ? 24.730 1.856 -4.068 1.00 40.53 72 GLU A C 1
ATOM 558 O O . GLU A 1 72 ? 25.320 2.444 -3.166 1.00 40.53 72 GLU A O 1
ATOM 563 N N . ALA A 1 73 ? 23.929 2.529 -4.890 1.00 46.53 73 ALA A N 1
ATOM 564 C CA . ALA A 1 73 ? 23.480 3.890 -4.621 1.00 46.53 73 ALA A CA 1
ATOM 565 C C . ALA A 1 73 ? 22.047 4.086 -5.128 1.00 46.53 73 ALA A C 1
ATOM 567 O O . ALA A 1 73 ? 21.780 4.611 -6.204 1.00 46.53 73 ALA A O 1
ATOM 568 N N . SER A 1 74 ? 21.117 3.645 -4.280 1.00 49.28 74 SER A N 1
ATOM 569 C CA . SER A 1 74 ? 19.842 4.309 -3.995 1.00 49.28 74 SER A CA 1
ATOM 570 C C . SER A 1 74 ? 19.056 4.863 -5.193 1.00 49.28 74 SER A C 1
ATOM 572 O O . SER A 1 74 ? 19.027 6.061 -5.454 1.00 49.28 74 SER A O 1
ATOM 574 N N . PHE A 1 75 ? 18.270 3.999 -5.832 1.00 38.12 75 PHE A N 1
ATOM 575 C CA . PHE A 1 75 ? 16.973 4.402 -6.374 1.00 38.12 75 PHE A CA 1
ATOM 576 C C . PHE A 1 75 ? 15.942 3.344 -5.993 1.00 38.12 75 PHE A C 1
ATOM 578 O O . PHE A 1 75 ? 15.633 2.451 -6.781 1.00 38.12 75 PHE A O 1
ATOM 585 N N . LYS A 1 76 ? 15.436 3.462 -4.757 1.00 42.16 76 LYS A N 1
ATOM 586 C CA . LYS A 1 76 ? 14.270 2.726 -4.264 1.00 42.16 76 LYS A CA 1
ATOM 587 C C . LYS A 1 76 ? 13.120 2.900 -5.251 1.00 42.16 76 LYS A C 1
ATOM 589 O O . LYS A 1 76 ? 12.675 4.016 -5.529 1.00 42.16 76 LYS A O 1
ATOM 594 N N . ASP A 1 77 ? 12.669 1.761 -5.755 1.00 42.25 77 ASP A N 1
ATOM 595 C CA . ASP A 1 77 ? 11.424 1.586 -6.467 1.00 42.25 77 ASP A CA 1
ATOM 596 C C . ASP A 1 77 ? 10.299 2.314 -5.753 1.00 42.25 77 ASP A C 1
ATOM 598 O O . ASP A 1 77 ? 9.967 2.056 -4.595 1.00 42.25 77 ASP A O 1
ATOM 602 N N . SER A 1 78 ? 9.637 3.181 -6.499 1.00 44.22 78 SER A N 1
ATOM 603 C CA . SER A 1 78 ? 8.319 3.641 -6.149 1.00 44.22 78 SER A CA 1
ATOM 604 C C . SER A 1 78 ? 7.300 2.519 -6.427 1.00 44.22 78 SER A C 1
ATOM 606 O O . SER A 1 78 ? 6.324 2.725 -7.138 1.00 44.22 78 SER A O 1
ATOM 608 N N . ALA A 1 79 ? 7.413 1.391 -5.728 1.00 39.34 79 ALA A N 1
ATOM 609 C CA . ALA A 1 79 ? 6.243 0.689 -5.210 1.00 39.34 79 ALA A CA 1
ATOM 610 C C . ALA A 1 79 ? 5.692 1.518 -4.037 1.00 39.34 79 ALA A C 1
ATOM 612 O O . ALA A 1 79 ? 6.468 2.165 -3.323 1.00 39.34 79 ALA A O 1
ATOM 613 N N . ILE A 1 80 ? 4.371 1.565 -3.815 1.00 46.25 80 ILE A N 1
ATOM 614 C CA . ILE A 1 80 ? 3.893 1.848 -2.451 1.00 46.25 80 ILE A CA 1
ATOM 615 C C . ILE A 1 80 ? 4.299 0.605 -1.652 1.00 46.25 80 ILE A C 1
ATOM 617 O O . ILE A 1 80 ? 3.483 -0.249 -1.334 1.00 46.25 80 ILE A O 1
ATOM 621 N N . VAL A 1 81 ? 5.598 0.468 -1.383 1.00 43.91 81 VAL A N 1
ATOM 622 C CA . VAL A 1 81 ? 6.041 -0.105 -0.134 1.00 43.91 8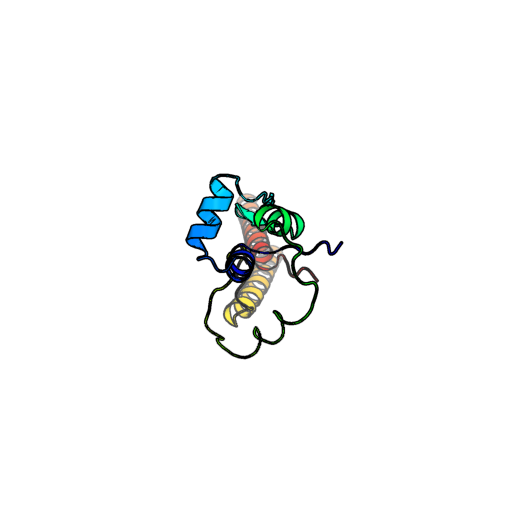1 VAL A CA 1
ATOM 623 C C . VAL A 1 81 ? 5.503 0.916 0.845 1.00 43.91 81 VAL A C 1
ATOM 625 O O . VAL A 1 81 ? 6.016 2.032 0.946 1.00 43.91 81 VAL A O 1
ATOM 628 N N . ILE A 1 82 ? 4.375 0.594 1.478 1.00 47.97 82 ILE A N 1
ATOM 629 C CA . ILE A 1 82 ? 4.166 1.104 2.822 1.00 47.97 82 ILE A CA 1
ATOM 630 C C . ILE A 1 82 ? 5.434 0.630 3.509 1.00 47.97 82 ILE A C 1
ATOM 632 O O . ILE A 1 82 ? 5.600 -0.572 3.709 1.00 47.97 82 ILE A O 1
ATOM 636 N N . ASP A 1 83 ? 6.393 1.541 3.671 1.00 45.66 83 ASP A N 1
ATOM 637 C CA . ASP A 1 83 ? 7.617 1.301 4.412 1.00 45.66 83 ASP A CA 1
ATOM 638 C C . ASP A 1 83 ? 7.102 1.105 5.839 1.00 45.66 83 ASP A C 1
ATOM 640 O O . ASP A 1 83 ? 7.028 2.032 6.648 1.00 45.66 83 ASP A O 1
ATOM 644 N N . THR A 1 84 ? 6.600 -0.102 6.125 1.00 52.91 84 THR A N 1
ATOM 645 C CA . THR A 1 84 ? 6.431 -0.606 7.473 1.00 52.91 84 THR A CA 1
ATOM 646 C C . THR A 1 84 ? 7.856 -0.781 7.931 1.00 52.91 84 THR A C 1
ATOM 648 O O . THR A 1 84 ? 8.437 -1.863 7.820 1.00 52.91 84 THR A O 1
ATOM 651 N N . SER A 1 85 ? 8.435 0.360 8.304 1.00 53.00 85 SER A N 1
ATOM 652 C CA . SER A 1 85 ? 9.715 0.494 8.960 1.00 53.00 85 SER A CA 1
ATOM 653 C C . SER A 1 85 ? 9.866 -0.731 9.839 1.00 53.00 85 SER A C 1
ATOM 655 O O . SER A 1 85 ? 9.024 -0.996 10.702 1.00 53.00 85 SER A O 1
ATOM 657 N N . SER A 1 86 ? 10.873 -1.542 9.511 1.00 54.66 86 SER A N 1
ATOM 658 C CA . SER A 1 86 ? 11.234 -2.747 10.252 1.00 54.66 86 SER A CA 1
ATOM 659 C C . SER A 1 86 ? 11.040 -2.466 11.737 1.00 54.66 86 SER A C 1
ATOM 661 O O . SER A 1 86 ? 11.540 -1.427 12.181 1.00 54.66 86 SER A O 1
ATOM 663 N N . PRO A 1 87 ? 10.276 -3.304 12.465 1.00 54.97 87 PRO A N 1
ATOM 664 C CA . PRO A 1 87 ? 9.668 -2.941 13.736 1.00 54.97 87 PRO A CA 1
ATOM 665 C C . PRO A 1 87 ? 10.718 -2.324 14.646 1.00 54.97 87 PRO A C 1
ATOM 667 O O . PRO A 1 87 ? 11.578 -3.017 15.194 1.00 54.97 87 PRO A O 1
ATOM 670 N N . THR A 1 88 ? 10.670 -0.997 14.763 1.00 62.22 88 THR A N 1
ATOM 671 C CA . THR A 1 88 ? 11.585 -0.270 15.630 1.00 62.22 88 THR A CA 1
ATOM 672 C C . THR A 1 88 ? 11.297 -0.713 17.056 1.00 62.22 88 THR A C 1
ATOM 674 O O . THR A 1 88 ? 10.188 -1.157 17.370 1.00 62.22 88 THR A O 1
ATOM 677 N N . LEU A 1 89 ? 12.276 -0.603 17.949 1.00 59.75 89 LEU A N 1
ATOM 678 C CA . LEU A 1 89 ? 12.081 -0.929 19.363 1.00 59.75 89 LEU A CA 1
ATOM 679 C C . LEU A 1 89 ? 10.825 -0.233 19.933 1.00 59.75 89 LEU A C 1
ATOM 681 O O . LEU A 1 89 ? 10.079 -0.836 20.701 1.00 59.75 89 LEU A O 1
ATOM 685 N N . ALA A 1 90 ? 10.523 0.972 19.433 1.00 66.25 90 ALA A N 1
ATOM 686 C CA . ALA A 1 90 ? 9.299 1.710 19.711 1.00 66.25 90 ALA A CA 1
ATOM 687 C C . ALA A 1 90 ? 8.026 0.912 19.379 1.00 66.25 90 ALA A C 1
ATOM 689 O O . ALA A 1 90 ? 7.167 0.793 20.239 1.00 66.25 90 ALA A O 1
ATOM 690 N N . THR A 1 91 ? 7.917 0.276 18.207 1.00 68.62 91 THR A N 1
ATOM 691 C CA . THR A 1 91 ? 6.721 -0.515 17.833 1.00 68.62 91 THR A CA 1
ATOM 692 C C . THR A 1 91 ? 6.477 -1.726 18.739 1.00 68.62 91 THR A C 1
ATOM 694 O O . THR A 1 91 ? 5.328 -2.031 19.069 1.00 68.62 91 THR A O 1
ATOM 697 N N . LYS A 1 92 ? 7.540 -2.401 19.201 1.00 66.00 92 LYS A N 1
ATOM 698 C CA . LYS A 1 92 ? 7.423 -3.501 20.174 1.00 66.00 92 LYS A CA 1
ATOM 699 C C . LYS A 1 92 ? 6.933 -2.984 21.527 1.00 66.00 92 LYS A C 1
ATOM 701 O O . LYS A 1 92 ? 6.049 -3.594 22.125 1.00 66.00 92 LYS A O 1
ATOM 706 N N . VAL A 1 93 ? 7.458 -1.841 21.970 1.00 74.62 93 VAL A N 1
ATOM 707 C CA . VAL A 1 93 ? 7.036 -1.178 23.212 1.00 74.62 93 VAL A CA 1
ATOM 708 C C . VAL A 1 93 ? 5.587 -0.696 23.114 1.00 74.62 93 VAL A C 1
ATOM 710 O O . VAL A 1 93 ? 4.811 -0.940 24.032 1.00 74.62 93 VAL A O 1
ATOM 713 N N . THR A 1 94 ? 5.176 -0.103 21.990 1.00 76.25 94 THR A N 1
ATOM 714 C CA . THR A 1 94 ? 3.785 0.313 21.756 1.00 76.25 94 THR A CA 1
ATOM 715 C C . THR A 1 94 ? 2.834 -0.879 21.822 1.00 76.25 94 THR A C 1
ATOM 717 O O . THR A 1 94 ? 1.793 -0.783 22.465 1.00 76.25 94 THR A O 1
ATOM 720 N N . ARG A 1 95 ? 3.201 -2.031 21.240 1.00 71.62 95 ARG A N 1
ATOM 721 C CA . ARG A 1 95 ? 2.390 -3.256 21.338 1.00 71.62 95 ARG A CA 1
ATOM 722 C C . ARG A 1 95 ? 2.222 -3.707 22.792 1.00 71.62 95 ARG A C 1
ATOM 724 O O . ARG A 1 95 ? 1.104 -4.005 23.196 1.00 71.62 95 ARG A O 1
ATOM 731 N N . ILE A 1 96 ? 3.301 -3.703 23.578 1.00 78.81 96 ILE A N 1
ATOM 732 C CA . ILE A 1 96 ? 3.256 -4.062 25.005 1.00 78.81 96 ILE A CA 1
ATOM 733 C C . ILE A 1 96 ? 2.375 -3.074 25.788 1.00 78.81 96 ILE A C 1
ATOM 735 O O . ILE A 1 96 ? 1.488 -3.501 26.526 1.00 78.81 96 ILE A O 1
ATOM 739 N N . LEU A 1 97 ? 2.544 -1.765 25.584 1.00 76.88 97 LEU A N 1
ATOM 740 C CA . LEU A 1 97 ? 1.739 -0.736 26.253 1.00 76.88 97 LEU A CA 1
ATOM 741 C C . LEU A 1 97 ? 0.249 -0.850 25.917 1.00 76.88 97 LEU A C 1
ATOM 743 O O . LEU A 1 97 ? -0.580 -0.765 26.820 1.00 76.88 97 LEU A O 1
ATOM 747 N N . ILE A 1 98 ? -0.094 -1.103 24.650 1.00 81.69 98 ILE A N 1
ATOM 748 C CA . ILE A 1 98 ? -1.480 -1.340 24.222 1.00 81.69 98 ILE A CA 1
ATOM 749 C C . ILE A 1 98 ? -2.054 -2.574 24.928 1.00 81.69 98 ILE A C 1
ATOM 751 O O . ILE A 1 98 ? -3.166 -2.513 25.452 1.00 81.69 98 ILE A O 1
ATOM 755 N N . THR A 1 99 ? -1.301 -3.678 24.999 1.00 81.75 99 THR A N 1
ATOM 756 C CA . THR A 1 99 ? -1.773 -4.893 25.685 1.00 81.75 99 THR A CA 1
ATOM 757 C C . THR A 1 99 ? -1.964 -4.690 27.187 1.00 81.75 99 THR A C 1
ATOM 759 O O . THR A 1 99 ? -2.962 -5.149 27.737 1.00 81.75 99 THR A O 1
ATOM 762 N N . ILE A 1 100 ? -1.062 -3.955 27.845 1.00 82.44 100 ILE A N 1
ATOM 763 C CA . ILE A 1 100 ? -1.181 -3.624 29.271 1.00 82.44 100 ILE A CA 1
ATOM 764 C C . ILE A 1 100 ? -2.384 -2.703 29.500 1.00 82.44 100 ILE A C 1
ATOM 766 O O . ILE A 1 100 ? -3.170 -2.944 30.411 1.00 82.44 100 ILE A O 1
ATOM 770 N N . SER A 1 101 ? -2.570 -1.687 28.653 1.00 80.31 101 SER A N 1
ATOM 771 C CA . SER A 1 101 ? -3.710 -0.767 28.732 1.00 80.31 101 SER A CA 1
ATOM 772 C C . SER A 1 101 ? -5.045 -1.503 28.603 1.00 80.31 101 SER A C 1
ATOM 774 O O . SER A 1 101 ? -5.939 -1.279 29.416 1.00 80.31 101 SER A O 1
ATOM 776 N N . LEU A 1 102 ? -5.159 -2.437 27.653 1.00 82.44 102 LEU A N 1
ATOM 777 C CA . LEU A 1 102 ? -6.347 -3.277 27.500 1.00 82.44 102 LEU A CA 1
ATOM 778 C C . LEU A 1 102 ? -6.636 -4.080 28.778 1.00 82.44 102 LEU A C 1
ATOM 780 O O . LEU A 1 102 ? -7.775 -4.124 29.239 1.00 82.44 102 LEU A O 1
ATOM 784 N N . LEU A 1 103 ? -5.602 -4.682 29.370 1.00 84.31 103 LEU A N 1
ATOM 785 C CA . LEU A 1 103 ? -5.726 -5.493 30.581 1.00 84.31 103 LEU A CA 1
ATOM 786 C C . LEU A 1 103 ? -6.170 -4.643 31.782 1.00 84.31 103 LEU A C 1
ATOM 788 O O . LEU A 1 103 ? -7.060 -5.058 32.521 1.00 84.31 103 LEU A O 1
ATOM 792 N N . ILE A 1 104 ? -5.629 -3.429 31.928 1.00 84.00 104 ILE A N 1
ATOM 793 C CA . ILE A 1 104 ? -6.039 -2.475 32.971 1.00 84.00 104 ILE A CA 1
ATOM 794 C C . ILE A 1 104 ? -7.511 -2.087 32.813 1.00 84.00 104 ILE A C 1
ATOM 796 O O . ILE A 1 104 ? -8.233 -2.074 33.804 1.00 84.00 104 ILE A O 1
ATOM 800 N N . ILE A 1 105 ? -7.982 -1.806 31.594 1.00 80.62 105 ILE A N 1
ATOM 801 C CA . ILE A 1 105 ? -9.390 -1.435 31.368 1.00 80.62 105 ILE A CA 1
ATOM 802 C C . ILE A 1 105 ? -10.319 -2.610 31.688 1.00 80.62 105 ILE A C 1
ATOM 804 O O . ILE A 1 105 ? -11.367 -2.417 32.299 1.00 80.62 105 ILE A O 1
ATOM 808 N N . ILE A 1 106 ? -9.939 -3.834 31.311 1.00 80.31 106 ILE A N 1
ATOM 809 C CA . ILE A 1 106 ? -10.708 -5.036 31.657 1.00 80.31 106 ILE A CA 1
ATOM 810 C C . ILE A 1 106 ? -10.755 -5.213 33.180 1.00 80.31 106 ILE A C 1
ATOM 812 O O . ILE A 1 106 ? -11.830 -5.447 33.729 1.00 80.31 106 ILE A O 1
ATOM 816 N N . ALA A 1 107 ? -9.625 -5.052 33.873 1.00 82.00 107 ALA A N 1
ATOM 817 C CA . ALA A 1 107 ? -9.577 -5.112 35.331 1.00 82.00 107 ALA A CA 1
ATOM 818 C C . ALA A 1 107 ? -10.444 -4.018 35.978 1.00 82.00 107 ALA A C 1
ATOM 820 O O . ALA A 1 107 ? -11.210 -4.313 36.890 1.00 82.00 107 ALA A O 1
ATOM 821 N N . ASP A 1 108 ? -10.396 -2.785 35.470 1.00 80.25 108 ASP A N 1
ATOM 822 C CA . ASP A 1 108 ? -11.233 -1.674 35.936 1.00 80.25 108 ASP A CA 1
ATOM 823 C C . ASP A 1 108 ? -12.728 -1.981 35.758 1.00 80.25 108 ASP A C 1
ATOM 825 O O . ASP A 1 108 ? -13.524 -1.758 36.668 1.00 80.25 108 ASP A O 1
ATOM 829 N N . ILE A 1 109 ? -13.129 -2.576 34.630 1.00 76.62 109 ILE A N 1
ATOM 830 C CA . ILE A 1 109 ? -14.514 -3.021 34.405 1.00 76.62 109 ILE A CA 1
ATOM 831 C C . ILE A 1 109 ? -14.927 -4.103 35.410 1.00 76.62 109 ILE A C 1
ATOM 833 O O . ILE A 1 109 ? -16.035 -4.039 35.932 1.00 76.62 109 ILE A O 1
ATOM 837 N N . VAL A 1 110 ? -14.058 -5.075 35.696 1.00 80.69 110 VAL A N 1
ATOM 838 C CA . VAL A 1 110 ? -14.365 -6.181 36.620 1.00 80.69 110 VAL A CA 1
ATOM 839 C C . VAL A 1 110 ? -14.421 -5.712 38.077 1.00 80.69 110 VAL A C 1
ATOM 841 O O . VAL A 1 110 ? -15.257 -6.197 38.837 1.00 80.69 110 VAL A O 1
ATOM 844 N N . LEU A 1 111 ? -13.560 -4.771 38.481 1.00 80.56 111 LEU A N 1
ATOM 845 C CA . LEU A 1 111 ? -13.533 -4.250 39.852 1.00 80.56 111 LEU A CA 1
ATOM 846 C C . LEU A 1 111 ? -14.571 -3.150 40.113 1.00 80.56 111 LEU A C 1
ATOM 848 O O . LEU A 1 111 ? -14.932 -2.922 41.270 1.00 80.56 111 LEU A O 1
ATOM 852 N N . THR A 1 112 ? -15.059 -2.450 39.085 1.00 77.44 112 THR A N 1
ATOM 853 C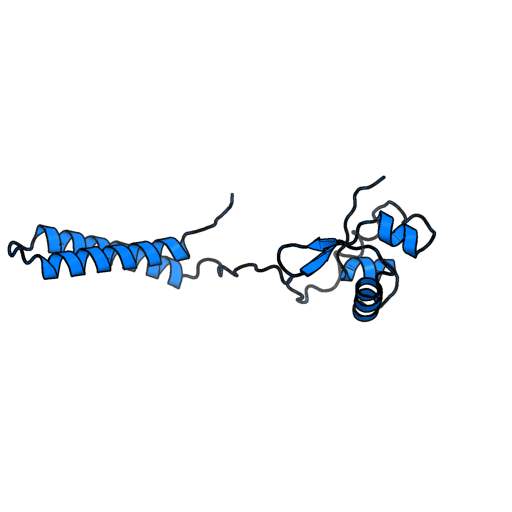 CA . THR A 1 112 ? -16.039 -1.377 39.298 1.00 77.44 112 THR A CA 1
ATOM 854 C C . THR A 1 112 ? -17.444 -1.924 39.544 1.00 77.44 112 THR A C 1
ATOM 856 O O . THR A 1 112 ? -18.112 -2.431 38.651 1.00 77.44 112 THR A O 1
ATOM 859 N N . GLN A 1 113 ? -17.930 -1.748 40.775 1.00 68.81 113 GLN A N 1
ATOM 860 C CA . GLN A 1 113 ? -19.289 -2.130 41.187 1.00 68.81 113 GLN A CA 1
ATOM 861 C C . GLN A 1 113 ? -20.371 -1.128 40.742 1.00 68.81 113 GLN A C 1
ATOM 863 O O . GLN A 1 113 ? -21.560 -1.434 40.782 1.00 68.81 113 GLN A O 1
ATOM 868 N N . ASN A 1 114 ? -19.976 0.070 40.297 1.00 73.25 114 ASN A N 1
ATOM 869 C CA . ASN A 1 114 ? -20.901 1.121 39.878 1.00 73.25 114 ASN A CA 1
ATOM 870 C C . ASN A 1 114 ? -21.214 1.006 38.381 1.00 73.25 114 ASN A C 1
ATOM 872 O O . ASN A 1 114 ? -20.412 1.384 37.524 1.00 73.25 114 ASN A O 1
ATOM 876 N N . PHE A 1 115 ? -22.405 0.499 38.069 1.00 69.56 115 PHE A N 1
ATOM 877 C CA . PHE A 1 115 ? -22.889 0.353 36.700 1.00 69.56 115 PHE A CA 1
ATOM 878 C C . PHE A 1 115 ? -23.446 1.690 36.184 1.00 69.56 115 PHE A C 1
ATOM 880 O O . PHE A 1 115 ? -24.616 2.008 36.379 1.00 69.56 115 PHE A O 1
ATOM 887 N N . SER A 1 116 ? -22.604 2.490 35.524 1.00 82.62 116 SER A N 1
ATOM 888 C CA . SER A 1 116 ? -23.061 3.644 34.738 1.00 82.62 116 SER A CA 1
ATOM 889 C C . SER A 1 116 ? -23.042 3.292 33.245 1.00 82.62 116 SER A C 1
ATOM 891 O O . SER A 1 116 ? -21.961 3.040 32.702 1.00 82.62 116 SER A O 1
ATOM 893 N N . PRO A 1 117 ? -24.196 3.290 32.549 1.00 78.12 117 PRO A N 1
ATOM 894 C CA . PRO A 1 117 ? -24.276 2.855 31.151 1.00 78.12 117 PRO A CA 1
ATOM 895 C C . PRO A 1 117 ? -23.464 3.755 30.206 1.00 78.12 117 PRO A C 1
ATOM 897 O O . PRO A 1 117 ? -22.834 3.273 29.268 1.00 78.12 117 PRO A O 1
ATOM 900 N N . ILE A 1 118 ? -23.407 5.059 30.490 1.00 82.31 118 ILE A N 1
ATOM 901 C CA . ILE A 1 118 ? -22.602 6.027 29.729 1.00 82.31 118 ILE A CA 1
ATOM 902 C C . ILE A 1 118 ? -21.104 5.769 29.907 1.00 82.31 118 ILE A C 1
ATOM 904 O O . ILE A 1 118 ? -20.355 5.782 28.929 1.00 82.31 118 ILE A O 1
ATOM 908 N N . ALA A 1 119 ? -20.666 5.476 31.134 1.00 80.12 119 ALA A N 1
ATOM 909 C CA . ALA A 1 119 ? -19.266 5.159 31.402 1.00 80.12 119 ALA A CA 1
ATOM 910 C C . ALA A 1 119 ? -18.847 3.845 30.724 1.00 80.12 119 ALA A C 1
ATOM 912 O O . ALA A 1 119 ? -17.741 3.738 30.200 1.00 80.12 119 ALA A O 1
ATOM 913 N N . GLN A 1 120 ? -19.738 2.854 30.678 1.00 79.50 120 GLN A N 1
ATOM 914 C CA . GLN A 1 120 ? -19.469 1.586 30.002 1.00 79.50 120 GLN A CA 1
ATOM 915 C C . GLN A 1 120 ? -19.389 1.728 28.487 1.00 79.50 120 GLN A C 1
ATOM 917 O O . GLN A 1 120 ? -18.469 1.178 27.885 1.00 79.50 120 GLN A O 1
ATOM 922 N N . LEU A 1 121 ? -20.284 2.510 27.876 1.00 83.12 121 LEU A N 1
ATOM 923 C CA . LEU A 1 121 ? -20.192 2.830 26.452 1.00 83.12 121 LEU A CA 1
ATOM 924 C C . LEU A 1 121 ? -18.859 3.504 26.119 1.00 83.12 121 LEU A C 1
ATOM 926 O O . LEU A 1 121 ? -18.194 3.076 25.181 1.00 83.12 121 LEU A O 1
ATOM 930 N N . ALA A 1 122 ? -18.426 4.486 26.917 1.00 81.38 122 ALA A N 1
ATOM 931 C CA . ALA A 1 122 ? -17.135 5.151 26.732 1.00 81.38 122 ALA A CA 1
ATOM 932 C C . ALA A 1 122 ? -15.935 4.190 26.865 1.00 81.38 122 ALA A C 1
ATOM 934 O O . ALA A 1 122 ? -14.958 4.299 26.126 1.00 81.38 122 ALA A O 1
ATOM 935 N N . ARG A 1 123 ? -16.002 3.216 27.780 1.00 79.31 123 ARG A N 1
ATOM 936 C CA . ARG A 1 123 ? -14.954 2.193 27.941 1.00 79.31 123 ARG A CA 1
ATOM 937 C C . ARG A 1 123 ? -14.904 1.226 26.759 1.00 79.31 123 ARG A C 1
ATOM 939 O O . ARG A 1 123 ? -13.820 0.928 26.265 1.00 79.31 123 ARG A O 1
ATOM 946 N N . ILE A 1 124 ? -16.060 0.762 26.282 1.00 82.19 124 ILE A N 1
ATOM 947 C CA . ILE A 1 124 ? -16.156 -0.150 25.131 1.00 82.19 124 ILE A CA 1
ATOM 948 C C . ILE A 1 124 ? -15.656 0.539 23.858 1.00 82.19 124 ILE A C 1
ATOM 950 O O . ILE A 1 124 ? -14.893 -0.059 23.098 1.00 82.19 124 ILE A O 1
ATOM 954 N N . THR A 1 125 ? -16.030 1.802 23.632 1.00 82.62 125 THR A N 1
ATOM 955 C CA . THR A 1 125 ? -15.546 2.565 22.472 1.00 82.62 125 THR A CA 1
ATOM 956 C C . THR A 1 125 ? -14.040 2.799 22.541 1.00 82.62 125 THR A C 1
ATOM 958 O O . THR A 1 125 ? -13.355 2.624 21.535 1.00 82.62 125 THR A O 1
ATOM 961 N N . LEU A 1 126 ? -13.497 3.106 23.723 1.00 82.19 126 LEU A N 1
ATOM 962 C CA . LEU A 1 126 ? -12.056 3.259 23.922 1.00 82.19 126 LEU A CA 1
ATOM 963 C C . LEU A 1 126 ? -11.296 1.951 23.647 1.00 82.19 126 LEU A C 1
ATOM 965 O O . LEU A 1 126 ? -10.282 1.978 22.949 1.00 82.19 126 LEU A O 1
ATOM 969 N N . ILE A 1 127 ? -11.813 0.805 24.108 1.00 81.62 127 ILE A N 1
ATOM 970 C CA . ILE A 1 127 ? -11.262 -0.520 23.777 1.00 81.62 127 ILE A CA 1
ATOM 971 C C . ILE A 1 127 ? -11.285 -0.761 22.263 1.00 81.62 127 ILE A C 1
ATOM 973 O O . ILE A 1 127 ? -10.279 -1.193 21.700 1.00 81.62 127 ILE A O 1
ATOM 977 N N . ALA A 1 128 ? -12.401 -0.467 21.591 1.00 79.25 128 ALA A N 1
ATOM 978 C CA . ALA A 1 128 ? -12.537 -0.669 20.150 1.00 79.25 128 ALA A CA 1
ATOM 979 C C . ALA A 1 128 ? -11.532 0.177 19.348 1.00 79.25 128 ALA A C 1
ATOM 981 O O . ALA A 1 128 ? -10.920 -0.328 18.406 1.00 79.25 128 ALA A O 1
ATOM 982 N N . ILE A 1 129 ? -11.309 1.432 19.752 1.00 81.75 129 ILE A N 1
ATOM 983 C CA . ILE A 1 129 ? -10.303 2.317 19.145 1.00 81.75 129 ILE A CA 1
ATOM 984 C C . ILE A 1 129 ? -8.891 1.763 19.367 1.00 81.75 129 ILE A C 1
ATOM 986 O O . ILE A 1 129 ? -8.111 1.677 18.421 1.00 81.75 129 ILE A O 1
ATOM 990 N N . LEU A 1 130 ? -8.561 1.334 20.589 1.00 77.06 130 LEU A N 1
ATOM 991 C CA . LEU A 1 130 ? -7.266 0.718 20.905 1.00 77.06 130 LEU A CA 1
ATOM 992 C C . LEU A 1 130 ? -7.014 -0.553 20.087 1.00 77.06 130 LEU A C 1
ATOM 994 O O . LEU A 1 130 ? -5.900 -0.770 19.608 1.00 77.06 130 LEU A O 1
ATOM 998 N N . LEU A 1 131 ? -8.048 -1.371 19.885 1.00 75.81 131 LEU A N 1
ATOM 999 C CA . LEU A 1 131 ? -7.977 -2.584 19.076 1.00 75.81 131 LEU A CA 1
ATOM 1000 C C . LEU A 1 131 ? -7.784 -2.247 17.591 1.00 75.81 131 LEU A C 1
ATOM 1002 O O . LEU A 1 131 ? -6.926 -2.846 16.948 1.00 75.81 131 LEU A O 1
ATOM 1006 N N . LEU A 1 132 ? -8.495 -1.243 17.070 1.00 74.50 132 LEU A N 1
ATOM 1007 C CA . LEU A 1 132 ? -8.309 -0.726 15.708 1.00 74.50 132 LEU A CA 1
ATOM 1008 C C . LEU A 1 132 ? -6.887 -0.208 15.476 1.00 74.50 132 LEU A C 1
ATOM 1010 O O . LEU A 1 132 ? -6.271 -0.558 14.471 1.00 74.50 132 LEU A O 1
ATOM 1014 N N . ILE A 1 133 ? -6.342 0.564 16.418 1.00 71.19 133 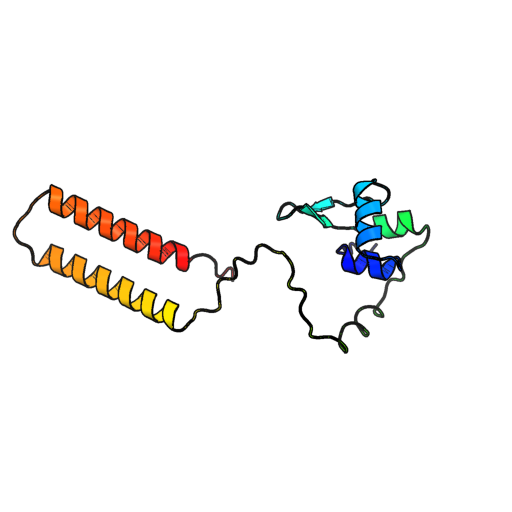ILE A N 1
ATOM 1015 C CA . ILE A 1 133 ? -4.960 1.058 16.351 1.00 71.19 133 ILE A CA 1
ATOM 1016 C C . ILE A 1 133 ? -3.980 -0.122 16.393 1.00 71.19 133 ILE A C 1
ATOM 1018 O O . ILE A 1 133 ? -3.071 -0.200 15.570 1.00 71.19 133 ILE A O 1
ATOM 1022 N N . SER A 1 134 ? -4.187 -1.083 17.298 1.00 69.12 134 SER A N 1
ATOM 1023 C CA . SER A 1 134 ? -3.374 -2.305 17.371 1.00 69.12 134 SER A CA 1
ATOM 1024 C C . SER A 1 134 ? -3.399 -3.099 16.057 1.00 69.12 134 SER A C 1
ATOM 1026 O O . SER A 1 134 ? -2.368 -3.595 15.599 1.00 69.12 134 SER A O 1
ATOM 1028 N N . TYR A 1 135 ? -4.570 -3.180 15.420 1.00 70.19 135 TYR A N 1
ATOM 1029 C CA . TYR A 1 135 ? -4.783 -3.903 14.171 1.00 70.19 135 TYR A CA 1
ATOM 1030 C C . TYR A 1 135 ? -4.144 -3.201 12.967 1.00 70.19 135 TYR A C 1
ATOM 1032 O O . TYR A 1 135 ? -3.476 -3.853 12.163 1.00 70.19 135 TYR A O 1
ATOM 1040 N N . GLN A 1 136 ? -4.283 -1.877 12.859 1.00 65.44 136 GLN A N 1
ATOM 1041 C CA . GLN A 1 136 ? -3.751 -1.099 11.737 1.00 65.44 136 GLN A CA 1
ATOM 1042 C C . GLN A 1 136 ? -2.226 -1.234 11.605 1.00 65.44 136 GLN A C 1
ATOM 1044 O O . GLN A 1 136 ? -1.708 -1.272 10.492 1.00 65.44 136 GLN A O 1
ATOM 1049 N N . PHE A 1 137 ? -1.510 -1.378 12.723 1.00 58.50 137 PHE A N 1
ATOM 1050 C CA . PHE A 1 137 ? -0.054 -1.571 12.732 1.00 58.50 137 PHE A CA 1
ATOM 1051 C C . PHE A 1 137 ? 0.389 -3.048 12.731 1.00 58.50 137 PHE A C 1
ATOM 1053 O O . PHE A 1 137 ? 1.587 -3.331 12.709 1.00 58.50 137 PHE A O 1
ATOM 1060 N N . GLY A 1 138 ? -0.550 -4.002 12.759 1.00 56.25 138 GLY A N 1
ATOM 1061 C CA . GLY A 1 138 ? -0.285 -5.447 12.703 1.00 56.25 138 GLY A CA 1
ATOM 1062 C C . GLY A 1 138 ? -0.578 -6.109 11.349 1.00 56.25 138 GLY A C 1
ATOM 1063 O O . GLY A 1 138 ? -0.243 -7.280 11.167 1.00 56.25 138 GLY A O 1
ATOM 1064 N N . GLY A 1 139 ? -1.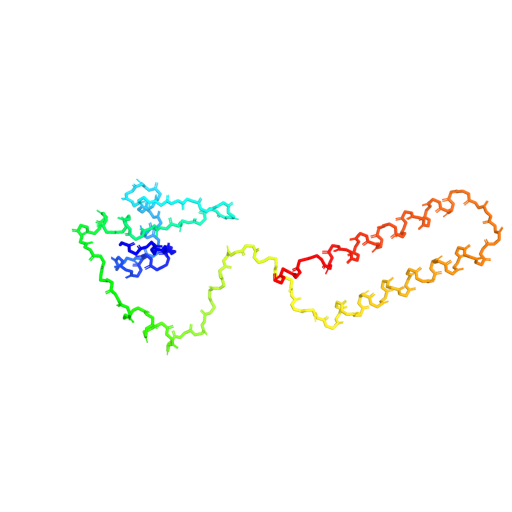210 -5.393 10.414 1.00 48.75 139 GLY A N 1
ATOM 1065 C CA . GLY A 1 139 ? -1.675 -5.935 9.138 1.00 48.75 139 GLY A CA 1
ATOM 1066 C C . GLY A 1 139 ? -0.599 -5.985 8.047 1.00 48.75 139 GLY A C 1
ATOM 1067 O O . GLY A 1 139 ? 0.018 -4.973 7.740 1.00 48.75 139 GLY A O 1
ATOM 1068 N N . PHE A 1 140 ? -0.477 -7.158 7.415 1.00 48.50 140 PHE A N 1
ATOM 1069 C CA . PHE A 1 140 ? 0.360 -7.515 6.256 1.00 48.50 140 PHE A CA 1
ATOM 1070 C C . PHE A 1 140 ? 1.841 -7.837 6.507 1.00 48.50 140 PHE A C 1
ATOM 1072 O O . PHE A 1 140 ? 2.742 -7.226 5.942 1.00 48.50 140 PHE A O 1
ATOM 1079 N N . ILE A 1 141 ? 2.092 -8.954 7.196 1.00 53.00 141 ILE A N 1
ATOM 1080 C CA . ILE A 1 141 ? 3.171 -9.853 6.758 1.00 53.00 141 ILE A CA 1
ATOM 1081 C C . ILE A 1 141 ? 2.511 -10.896 5.858 1.00 53.00 141 ILE A C 1
ATOM 1083 O O . ILE A 1 141 ? 1.946 -11.881 6.333 1.00 53.00 141 ILE A O 1
ATOM 1087 N N . LYS A 1 142 ? 2.518 -10.636 4.549 1.00 43.91 142 LYS A N 1
ATOM 1088 C CA . LYS A 1 142 ? 2.181 -11.645 3.544 1.00 43.91 142 LYS A CA 1
ATOM 1089 C C . LYS A 1 142 ? 3.341 -12.650 3.560 1.00 43.91 142 LYS A C 1
ATOM 1091 O O . LYS A 1 142 ? 4.427 -12.312 3.100 1.00 43.91 142 LYS A O 1
ATOM 1096 N N . ARG A 1 143 ? 3.146 -13.795 4.223 1.00 42.41 143 ARG A N 1
ATOM 1097 C CA . ARG A 1 143 ? 4.035 -14.955 4.061 1.00 42.41 143 ARG A CA 1
ATOM 1098 C C . ARG A 1 143 ? 3.929 -15.486 2.639 1.00 42.41 143 ARG A C 1
ATOM 1100 O O . ARG A 1 143 ? 2.811 -15.407 2.080 1.00 42.41 143 ARG A O 1
#

Organism: NCBI:txid1618384

Foldseek 3Di:
DDQDKDFLVRLCVQVVHDSVVSVVCVVVVVFDFDQDPQHRTTIHTQVSSCVNVVHRRDPDDPVVVVVPPDDPDDDDDPDPPVCLPPCDPVNVVLLVVLVVVLVVLVVVVVPDPDDDPVVVVVSVVVNVVSVVVSVVSVDDPPD

InterPro domains:
  IPR041657 Helix-turn-helix domain, group 17 [PF12728] (6-53)